Protein AF-A0A1M6QS99-F1 (afdb_monomer_lite)

Structure (mmCIF, N/CA/C/O backbone):
data_AF-A0A1M6QS99-F1
#
_entry.id   AF-A0A1M6QS99-F1
#
loop_
_atom_site.group_PDB
_atom_site.id
_atom_site.type_symbol
_atom_site.label_atom_id
_atom_site.label_alt_id
_atom_site.label_comp_id
_atom_site.label_asym_id
_atom_site.label_entity_id
_atom_site.label_seq_id
_atom_site.pdbx_PDB_ins_code
_atom_site.Cartn_x
_atom_site.Cartn_y
_atom_site.Cartn_z
_atom_site.occupancy
_atom_site.B_iso_or_equiv
_atom_site.auth_seq_id
_atom_site.auth_comp_id
_atom_site.auth_asym_id
_atom_site.auth_atom_id
_atom_site.pdbx_PDB_model_num
ATOM 1 N N . MET A 1 1 ? -11.887 0.690 -13.882 1.00 88.69 1 MET A N 1
ATOM 2 C CA . MET A 1 1 ? -12.198 1.027 -12.482 1.00 88.69 1 MET A CA 1
ATOM 3 C C . MET A 1 1 ? -10.974 1.682 -11.890 1.00 88.69 1 MET A C 1
ATOM 5 O O . MET A 1 1 ? -9.909 1.053 -11.868 1.00 88.69 1 MET A O 1
ATOM 9 N N . TYR A 1 2 ? -11.121 2.951 -11.525 1.00 96.19 2 TYR A N 1
ATOM 10 C CA . TYR A 1 2 ? -10.024 3.757 -11.020 1.00 96.19 2 TYR A CA 1
ATOM 11 C C . TYR A 1 2 ? -9.697 3.367 -9.581 1.00 96.19 2 TYR A C 1
ATOM 13 O O . TYR A 1 2 ? -10.550 2.913 -8.819 1.00 96.19 2 TYR A O 1
ATOM 21 N N . LEU A 1 3 ? -8.422 3.496 -9.221 1.00 96.81 3 LEU A N 1
ATOM 22 C CA . LEU A 1 3 ? -7.950 3.150 -7.884 1.00 96.81 3 LEU A CA 1
ATOM 23 C C . LEU A 1 3 ? -8.494 4.097 -6.817 1.00 96.81 3 LEU A C 1
ATOM 25 O O . LEU A 1 3 ? -8.670 3.662 -5.688 1.00 96.81 3 LEU A O 1
ATOM 29 N N . GLU A 1 4 ? -8.734 5.364 -7.149 1.00 97.00 4 GLU A N 1
ATOM 30 C CA . GLU A 1 4 ? -9.225 6.365 -6.194 1.00 97.00 4 GLU A CA 1
ATOM 31 C C . GLU A 1 4 ? -10.643 6.049 -5.708 1.00 97.00 4 GLU A C 1
ATOM 33 O O . GLU A 1 4 ? -10.904 6.141 -4.506 1.00 97.00 4 GLU A O 1
ATOM 38 N N . ASP A 1 5 ? -11.516 5.591 -6.609 1.00 97.50 5 ASP A N 1
ATOM 39 C CA . ASP A 1 5 ? -12.878 5.159 -6.273 1.00 97.50 5 ASP A CA 1
ATOM 40 C C . ASP A 1 5 ? -12.827 3.982 -5.288 1.00 97.50 5 ASP A C 1
ATOM 42 O O . ASP A 1 5 ? -13.333 4.057 -4.169 1.00 97.50 5 ASP A O 1
ATOM 46 N N . LEU A 1 6 ? -12.069 2.941 -5.646 1.00 97.81 6 LEU A N 1
ATOM 47 C CA . LEU A 1 6 ? -11.886 1.754 -4.809 1.00 97.81 6 LEU A CA 1
ATOM 48 C C . LEU A 1 6 ? -11.233 2.056 -3.468 1.00 97.81 6 LEU A C 1
ATOM 50 O O . LEU A 1 6 ? -11.523 1.409 -2.462 1.00 97.81 6 LEU A O 1
ATOM 54 N N . TYR A 1 7 ? -10.287 2.993 -3.450 1.00 98.06 7 TYR A N 1
ATOM 55 C CA . TYR A 1 7 ? -9.623 3.368 -2.215 1.00 98.06 7 TYR A CA 1
ATOM 56 C C . TYR A 1 7 ? -10.568 4.147 -1.305 1.00 98.06 7 TYR A C 1
ATOM 58 O O . TYR A 1 7 ? -10.496 3.996 -0.089 1.00 98.06 7 TYR A O 1
ATOM 66 N N . SER A 1 8 ? -11.481 4.936 -1.871 1.00 97.88 8 SER A N 1
ATOM 67 C CA . SER A 1 8 ? -12.516 5.636 -1.109 1.00 97.88 8 SER A CA 1
ATOM 68 C C . SER A 1 8 ? -13.462 4.636 -0.439 1.00 97.88 8 SER A C 1
ATOM 70 O O . SER A 1 8 ? -13.630 4.702 0.779 1.00 97.88 8 SER A O 1
ATOM 72 N N . GLU A 1 9 ? -13.940 3.630 -1.179 1.00 97.94 9 GLU A N 1
ATOM 73 C CA . GLU A 1 9 ? -14.712 2.506 -0.621 1.00 97.94 9 GLU A CA 1
ATOM 74 C C . GLU A 1 9 ? -13.932 1.759 0.474 1.00 97.94 9 GLU A C 1
ATOM 76 O O . GLU A 1 9 ? -14.456 1.464 1.548 1.00 97.94 9 GLU A O 1
ATOM 81 N N . PHE A 1 10 ? -12.639 1.502 0.253 1.00 98.31 10 PHE A N 1
ATOM 82 C CA . PHE A 1 10 ? -11.779 0.869 1.252 1.00 98.31 10 PHE A CA 1
ATOM 83 C C . PHE A 1 10 ? -11.665 1.695 2.542 1.00 98.31 10 PHE A C 1
ATOM 85 O O . PHE A 1 10 ? -11.669 1.136 3.640 1.00 98.31 10 PHE A O 1
ATOM 92 N N . LEU A 1 11 ? -11.549 3.021 2.451 1.00 97.81 11 LEU A N 1
ATOM 93 C CA . LEU A 1 11 ? -11.469 3.879 3.635 1.00 97.81 11 LEU A CA 1
ATOM 94 C C . LEU A 1 11 ? -12.798 3.933 4.393 1.00 97.81 11 LEU A C 1
ATOM 96 O O . LEU A 1 11 ? -12.790 3.979 5.625 1.00 97.81 11 LEU A O 1
ATOM 100 N N . GLU A 1 12 ? -13.924 3.895 3.684 1.00 97.56 12 GLU A N 1
ATOM 101 C CA . GLU A 1 12 ? -15.252 3.773 4.290 1.00 97.56 12 GLU A CA 1
ATOM 102 C C . GLU A 1 12 ? -15.421 2.433 5.002 1.00 97.56 12 GLU A C 1
ATOM 104 O O . GLU A 1 12 ? -15.842 2.413 6.161 1.00 97.56 12 GLU A O 1
ATOM 109 N N . TYR A 1 13 ? -14.991 1.334 4.377 1.00 97.25 13 TYR A N 1
ATOM 110 C CA . TYR A 1 13 ? -14.911 0.014 5.001 1.00 97.25 13 TYR A CA 1
ATOM 111 C C . TYR A 1 13 ? -14.047 0.039 6.268 1.00 97.25 13 TYR A C 1
ATOM 113 O O . TYR A 1 13 ? -14.461 -0.419 7.331 1.00 97.25 13 TYR A O 1
ATOM 121 N N . MET A 1 14 ? -12.855 0.637 6.204 1.00 97.19 14 MET A N 1
ATOM 122 C CA . MET A 1 14 ? -11.974 0.743 7.368 1.00 97.19 14 MET A CA 1
ATOM 123 C C . MET A 1 14 ? -12.621 1.542 8.506 1.00 97.19 14 MET A C 1
ATOM 125 O O . MET A 1 14 ? -12.430 1.215 9.674 1.00 97.19 14 MET A O 1
ATOM 129 N N . LYS A 1 15 ? -13.389 2.585 8.188 1.00 95.50 15 LYS A N 1
ATOM 130 C CA . LYS A 1 15 ? -14.069 3.410 9.190 1.00 95.50 15 LYS A CA 1
ATOM 131 C C . LYS A 1 15 ? -15.271 2.696 9.815 1.00 95.50 15 LYS A C 1
ATOM 133 O O . LYS A 1 15 ? -15.446 2.786 11.021 1.00 95.50 15 LYS A O 1
ATOM 138 N N . SER A 1 16 ? -16.101 2.043 9.005 1.00 94.00 16 SER A N 1
ATOM 139 C CA . SER A 1 16 ? -17.380 1.460 9.438 1.00 94.00 16 SER A CA 1
ATOM 140 C C . SER A 1 16 ? -17.223 0.057 10.024 1.00 94.00 16 SER A C 1
ATOM 142 O O . SER A 1 16 ? -17.670 -0.199 11.134 1.00 94.00 16 SER A O 1
ATOM 144 N N . GLU A 1 17 ? -16.534 -0.830 9.309 1.00 92.31 17 GLU A N 1
ATOM 145 C CA . GLU A 1 17 ? -16.416 -2.255 9.647 1.00 92.31 17 GLU A CA 1
ATOM 146 C C . GLU A 1 17 ? -15.215 -2.548 10.555 1.00 92.31 17 GLU A C 1
ATOM 148 O O . GLU A 1 17 ? -15.205 -3.517 11.314 1.00 92.31 17 GLU A O 1
ATOM 153 N N . LYS A 1 18 ? -14.152 -1.738 10.460 1.00 90.81 18 LYS A N 1
ATOM 154 C CA . LYS A 1 18 ? -12.919 -1.915 11.253 1.00 90.81 18 LYS A CA 1
ATOM 155 C C . LYS A 1 18 ? -12.755 -0.905 12.382 1.00 90.81 18 LYS A C 1
ATOM 157 O O . LYS A 1 18 ? -11.728 -0.963 13.056 1.00 90.81 18 LYS A O 1
ATOM 162 N N . ASP A 1 19 ? -13.720 -0.001 12.556 1.00 94.50 19 ASP A N 1
ATOM 163 C CA . ASP A 1 19 ? -13.695 1.087 13.544 1.00 94.50 19 ASP A CA 1
ATOM 164 C C . ASP A 1 19 ? -12.340 1.827 13.574 1.00 94.50 19 ASP A C 1
ATOM 166 O O . ASP A 1 19 ? -11.756 2.145 14.613 1.00 94.50 19 ASP A O 1
ATOM 170 N N . ALA A 1 20 ? -11.750 2.034 12.391 1.00 95.62 20 ALA A N 1
ATOM 171 C CA . ALA A 1 20 ? -10.433 2.633 12.290 1.00 95.62 20 ALA A CA 1
ATOM 172 C C . ALA A 1 20 ? -10.493 4.111 12.689 1.00 95.62 20 ALA A C 1
ATOM 174 O O . ALA A 1 20 ? -11.256 4.904 12.133 1.00 95.62 20 ALA A O 1
ATOM 175 N N . SER A 1 21 ? -9.607 4.506 13.606 1.00 97.31 21 SER A N 1
ATOM 176 C CA . SER A 1 21 ? -9.508 5.898 14.043 1.00 97.31 21 SER A CA 1
ATOM 177 C C . SER A 1 21 ? -9.252 6.857 12.872 1.00 97.31 21 SER A C 1
ATOM 179 O O . SER A 1 21 ? -8.610 6.506 11.876 1.00 97.31 21 SER A O 1
ATOM 181 N N . LYS A 1 22 ? -9.645 8.126 13.032 1.00 96.12 22 LYS A N 1
ATOM 182 C CA . LYS A 1 22 ? -9.346 9.188 12.056 1.00 96.12 22 LYS A CA 1
ATOM 183 C C . LYS A 1 22 ? -7.851 9.263 11.718 1.00 96.12 22 LYS A C 1
ATOM 185 O O . LYS A 1 22 ? -7.495 9.421 10.556 1.00 96.12 22 LYS A O 1
ATOM 190 N N . LEU A 1 23 ? -6.970 9.110 12.711 1.00 96.81 23 LEU A N 1
ATOM 191 C CA . LEU A 1 23 ? -5.518 9.119 12.498 1.00 96.81 23 LEU A CA 1
ATOM 192 C C . LEU A 1 23 ? -5.060 7.948 11.621 1.00 96.81 23 LEU A C 1
ATOM 194 O O . LEU A 1 23 ? -4.197 8.129 10.760 1.00 96.81 23 LEU A O 1
ATOM 198 N N . THR A 1 24 ? -5.665 6.775 11.813 1.00 95.50 24 THR A N 1
ATOM 199 C CA . THR A 1 24 ? -5.421 5.588 10.991 1.00 95.50 24 THR A CA 1
ATOM 200 C C . THR A 1 24 ? -5.861 5.839 9.550 1.00 95.50 24 THR A C 1
ATOM 202 O O . THR A 1 24 ? -5.049 5.671 8.645 1.00 95.50 24 THR A O 1
ATOM 205 N N . ILE A 1 25 ? -7.087 6.324 9.326 1.00 97.62 25 ILE A N 1
ATOM 206 C CA . ILE A 1 25 ? -7.602 6.665 7.985 1.00 97.62 25 ILE A CA 1
ATOM 207 C C . ILE A 1 25 ? -6.678 7.651 7.263 1.00 97.62 25 ILE A C 1
ATOM 209 O O . ILE A 1 25 ? -6.295 7.430 6.115 1.00 97.62 25 ILE A O 1
ATOM 213 N N . GLU A 1 26 ? -6.246 8.707 7.949 1.00 97.12 26 GLU A N 1
ATOM 214 C CA . GLU A 1 26 ? -5.342 9.699 7.366 1.00 97.12 26 GLU A CA 1
ATOM 215 C C . GLU A 1 26 ? -3.948 9.122 7.065 1.00 97.12 26 GLU A C 1
ATOM 217 O O . GLU A 1 26 ? -3.313 9.508 6.083 1.00 97.12 26 GLU A O 1
ATOM 222 N N . ALA A 1 27 ? -3.460 8.164 7.859 1.00 95.50 27 ALA A N 1
ATOM 223 C CA . ALA A 1 27 ? -2.226 7.444 7.545 1.00 95.50 27 ALA A CA 1
ATOM 224 C C . ALA A 1 27 ? -2.368 6.576 6.285 1.00 95.50 27 ALA A C 1
ATOM 226 O O . ALA A 1 27 ? -1.471 6.592 5.439 1.00 95.50 27 ALA A O 1
ATOM 227 N N . TYR A 1 28 ? -3.497 5.879 6.128 1.00 97.25 28 TYR A N 1
ATOM 228 C CA . TYR A 1 28 ? -3.804 5.110 4.921 1.00 97.25 28 TYR A CA 1
ATOM 229 C C . TYR A 1 28 ? -3.914 6.013 3.686 1.00 97.25 28 TYR A C 1
ATOM 231 O O . TYR A 1 28 ? -3.318 5.691 2.659 1.00 97.25 28 TYR A O 1
ATOM 239 N N . LYS A 1 29 ? -4.593 7.167 3.767 1.00 97.31 29 LYS A N 1
ATOM 240 C CA . LYS A 1 29 ? -4.639 8.151 2.665 1.00 97.31 29 LYS A CA 1
ATOM 241 C C . LYS A 1 29 ? -3.249 8.620 2.250 1.00 97.31 29 LYS A C 1
ATOM 243 O O . LYS A 1 29 ? -2.906 8.579 1.073 1.00 97.31 29 LYS A O 1
ATOM 248 N N . ARG A 1 30 ? -2.418 9.024 3.220 1.00 96.19 30 ARG A N 1
ATOM 249 C CA . ARG A 1 30 ? -1.047 9.479 2.937 1.00 96.19 30 ARG A CA 1
ATOM 250 C C . ARG A 1 30 ? -0.225 8.413 2.226 1.00 96.19 30 ARG A C 1
ATOM 252 O O . ARG A 1 30 ? 0.530 8.748 1.323 1.00 96.19 30 ARG A O 1
ATOM 259 N N . ASP A 1 31 ? -0.353 7.150 2.619 1.00 96.31 31 ASP A N 1
ATOM 260 C CA . ASP A 1 31 ? 0.378 6.060 1.969 1.00 96.31 31 ASP A CA 1
ATOM 261 C C . ASP A 1 31 ? -0.103 5.779 0.549 1.00 96.31 31 ASP A C 1
ATOM 263 O O . ASP A 1 31 ? 0.715 5.480 -0.322 1.00 96.31 31 ASP A O 1
ATOM 267 N N . PHE A 1 32 ? -1.407 5.891 0.310 1.00 97.75 32 PHE A N 1
ATOM 268 C CA . PHE A 1 32 ? -1.985 5.705 -1.013 1.00 97.75 32 PHE A CA 1
ATOM 269 C C . PHE A 1 32 ? -1.549 6.782 -1.996 1.00 97.75 32 PHE A C 1
ATOM 271 O O . PHE A 1 32 ? -1.152 6.447 -3.111 1.00 97.75 32 PHE A O 1
ATOM 278 N N . ASN A 1 33 ? -1.490 8.042 -1.565 1.00 96.69 33 ASN A N 1
ATOM 279 C CA . ASN A 1 33 ? -1.032 9.140 -2.419 1.00 96.69 33 ASN A CA 1
ATOM 280 C C . ASN A 1 33 ? 0.386 8.903 -2.964 1.00 96.69 33 ASN A C 1
ATOM 282 O O . ASN A 1 33 ? 0.658 9.192 -4.120 1.00 96.69 33 ASN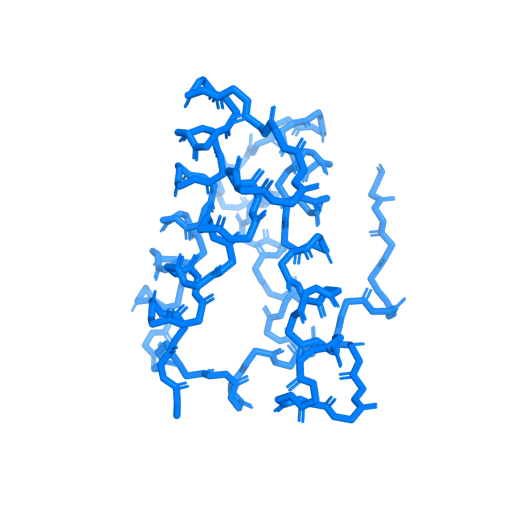 A O 1
ATOM 286 N N . ILE A 1 34 ? 1.271 8.266 -2.191 1.00 96.06 34 ILE A N 1
ATOM 287 C CA . ILE A 1 34 ? 2.617 7.897 -2.668 1.00 96.06 34 ILE A CA 1
ATOM 288 C C . ILE A 1 34 ? 2.544 6.863 -3.800 1.00 96.06 34 ILE A C 1
ATOM 290 O O . ILE A 1 34 ? 3.370 6.884 -4.715 1.00 96.06 34 ILE A O 1
ATOM 294 N N . SER A 1 35 ? 1.578 5.943 -3.750 1.00 96.50 35 SER A N 1
ATOM 295 C CA . SER A 1 35 ? 1.369 4.996 -4.845 1.00 96.50 35 SER A CA 1
ATOM 296 C C . SER A 1 35 ? 0.855 5.700 -6.104 1.00 96.50 35 SER A C 1
ATOM 298 O O . SER A 1 35 ? 1.354 5.405 -7.187 1.00 96.50 35 SER A O 1
ATOM 300 N N . LEU A 1 36 ? -0.033 6.692 -5.968 1.00 97.44 36 LEU A N 1
ATOM 301 C CA . LEU A 1 36 ? -0.497 7.514 -7.090 1.00 97.44 36 LEU A CA 1
ATOM 302 C C . LEU A 1 36 ? 0.637 8.352 -7.695 1.00 97.44 36 LEU A C 1
ATOM 304 O O . LEU A 1 36 ? 0.814 8.334 -8.912 1.00 97.44 36 LEU A O 1
ATOM 308 N N . ASP A 1 37 ? 1.469 8.989 -6.864 1.00 96.75 37 ASP A N 1
ATOM 309 C CA . ASP A 1 37 ? 2.660 9.726 -7.309 1.00 96.75 37 ASP A CA 1
ATOM 310 C C . ASP A 1 37 ? 3.589 8.833 -8.140 1.00 96.75 37 ASP A C 1
ATOM 312 O O . ASP A 1 37 ? 4.104 9.232 -9.187 1.00 96.75 37 ASP A O 1
ATOM 316 N N . PHE A 1 38 ? 3.808 7.597 -7.679 1.00 97.62 38 PHE A N 1
ATOM 317 C CA . PHE A 1 38 ? 4.608 6.620 -8.406 1.00 97.62 38 PHE A CA 1
ATOM 318 C C . PHE A 1 38 ? 3.998 6.295 -9.775 1.00 97.62 38 PHE A C 1
ATOM 320 O O . PHE A 1 38 ? 4.728 6.288 -10.769 1.00 97.62 38 PHE A O 1
ATOM 327 N N . LEU A 1 39 ? 2.689 6.040 -9.845 1.00 97.81 39 LEU A N 1
ATOM 328 C CA . LEU A 1 39 ? 2.012 5.739 -11.109 1.00 97.81 39 LEU A CA 1
ATOM 329 C C . LEU A 1 39 ? 2.096 6.926 -12.077 1.00 97.81 39 LEU A C 1
ATOM 331 O O . LEU A 1 39 ? 2.493 6.739 -13.229 1.00 97.81 39 LEU A O 1
ATOM 335 N N . ALA A 1 40 ? 1.850 8.144 -11.589 1.00 97.44 40 ALA A N 1
ATOM 336 C CA . ALA A 1 40 ? 1.921 9.372 -12.373 1.00 97.44 40 ALA A CA 1
ATOM 337 C C . ALA A 1 40 ? 3.321 9.611 -12.967 1.00 97.44 40 ALA A C 1
ATOM 339 O O . ALA A 1 40 ? 3.455 9.810 -14.176 1.00 97.44 40 ALA A O 1
ATOM 340 N N . ILE A 1 41 ? 4.384 9.507 -12.156 1.00 96.69 41 ILE A N 1
ATOM 341 C CA . ILE A 1 41 ? 5.776 9.688 -12.617 1.00 96.69 41 ILE A CA 1
ATOM 342 C C . ILE A 1 41 ? 6.162 8.644 -13.676 1.00 96.69 41 ILE A C 1
ATOM 344 O O . ILE A 1 41 ? 6.949 8.932 -14.578 1.00 96.69 41 ILE A O 1
ATOM 348 N N . ASN A 1 42 ? 5.595 7.439 -13.598 1.00 96.62 42 ASN A N 1
ATOM 349 C CA . ASN A 1 42 ? 5.852 6.364 -14.557 1.00 96.62 42 ASN A CA 1
ATOM 350 C C . ASN A 1 42 ? 4.870 6.357 -15.742 1.00 96.62 42 ASN A C 1
ATOM 352 O O . ASN A 1 42 ? 4.933 5.439 -16.559 1.00 96.62 42 ASN A O 1
ATOM 356 N N . LYS A 1 43 ? 3.987 7.364 -15.855 1.00 97.25 43 LYS A N 1
ATOM 357 C CA . LYS A 1 43 ? 2.938 7.461 -16.887 1.00 97.25 43 LYS A CA 1
ATOM 358 C C . LYS A 1 43 ? 2.051 6.210 -16.953 1.00 97.25 43 LYS A C 1
ATOM 360 O O . LYS A 1 43 ? 1.651 5.776 -18.030 1.00 97.25 43 LYS A O 1
ATOM 365 N N . ILE A 1 44 ? 1.777 5.613 -15.796 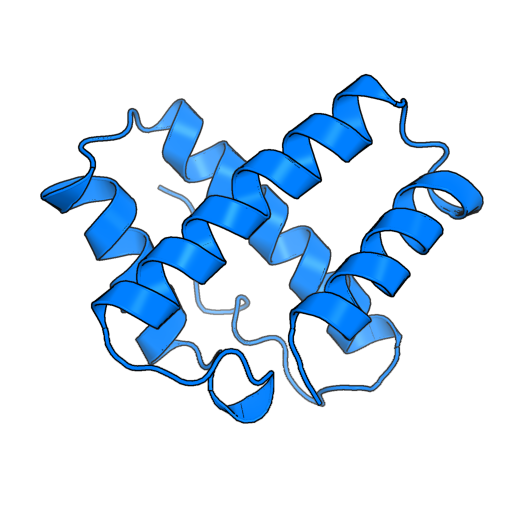1.00 97.31 44 ILE A N 1
ATOM 366 C CA . ILE A 1 44 ? 0.878 4.470 -15.653 1.00 97.31 44 ILE A CA 1
ATOM 367 C C . ILE A 1 44 ? -0.478 5.010 -15.223 1.00 97.31 44 ILE A C 1
ATOM 369 O O . ILE A 1 44 ? -0.583 5.705 -14.215 1.00 97.31 44 ILE A O 1
ATOM 373 N N . GLU A 1 45 ? -1.522 4.675 -15.971 1.00 97.38 45 GLU A N 1
ATOM 374 C CA . GLU A 1 45 ? -2.880 5.060 -15.603 1.00 97.38 45 GLU A CA 1
ATOM 375 C C . GLU A 1 45 ? -3.286 4.390 -14.271 1.00 97.38 45 GLU A C 1
ATOM 377 O O . GLU A 1 45 ? -3.061 3.177 -14.122 1.00 97.38 45 GLU A O 1
ATOM 382 N N . PRO A 1 46 ? -3.888 5.127 -13.313 1.00 96.62 46 PRO A N 1
ATOM 383 C CA . PRO A 1 46 ? -4.248 4.629 -11.983 1.00 96.62 46 PRO A CA 1
ATOM 384 C C . PRO A 1 46 ? -5.509 3.754 -12.005 1.00 96.62 46 PRO A C 1
ATOM 386 O O . PRO A 1 46 ? -6.496 4.007 -11.319 1.00 96.62 46 PRO A O 1
ATOM 389 N N . ASN A 1 47 ? -5.452 2.688 -12.797 1.00 96.06 47 ASN A N 1
ATOM 390 C CA . ASN A 1 47 ? -6.499 1.695 -12.965 1.00 96.06 47 ASN A CA 1
ATOM 391 C C . ASN A 1 47 ? -6.136 0.392 -12.250 1.00 96.06 47 ASN A C 1
ATOM 393 O O . ASN A 1 47 ? -4.982 -0.048 -12.261 1.00 96.06 47 ASN A O 1
ATOM 397 N N . LEU A 1 48 ? -7.146 -0.275 -11.687 1.00 95.81 48 LEU A N 1
ATOM 398 C CA . LEU A 1 48 ? -6.974 -1.550 -10.984 1.00 95.81 48 LEU A CA 1
ATOM 399 C C . LEU A 1 48 ? -6.260 -2.613 -11.841 1.00 95.81 48 LEU A C 1
ATOM 401 O O . LEU A 1 48 ? -5.374 -3.314 -11.355 1.00 95.81 48 LEU A O 1
ATOM 405 N N . SER A 1 49 ? -6.582 -2.682 -13.135 1.00 95.31 49 SER A N 1
ATOM 406 C CA . SER A 1 49 ? -5.999 -3.633 -14.094 1.00 95.31 49 SER A CA 1
ATOM 407 C C . SER A 1 49 ? -4.481 -3.492 -14.278 1.00 95.31 49 SER A C 1
ATOM 409 O O . SER A 1 49 ? -3.813 -4.470 -14.645 1.00 95.31 49 SER A O 1
ATOM 411 N N . ASN A 1 50 ? -3.934 -2.304 -13.997 1.00 95.62 50 ASN A N 1
ATOM 412 C CA . ASN A 1 50 ? -2.508 -2.001 -14.097 1.00 95.62 50 ASN A CA 1
ATOM 413 C C . ASN A 1 50 ? -1.735 -2.390 -12.830 1.00 95.62 50 ASN A C 1
ATOM 415 O O . ASN A 1 50 ? -0.526 -2.616 -12.900 1.00 95.62 50 ASN A O 1
ATOM 419 N N . MET A 1 51 ? -2.401 -2.548 -11.682 1.00 95.62 51 MET A N 1
ATOM 420 C CA . MET A 1 51 ? -1.759 -2.869 -10.400 1.00 95.62 51 MET A CA 1
ATOM 421 C C . MET A 1 51 ? -1.413 -4.356 -10.248 1.00 95.62 51 MET A C 1
ATOM 423 O O . MET A 1 51 ? -1.764 -5.027 -9.280 1.00 95.62 51 MET A O 1
ATOM 427 N N . ARG A 1 52 ? -0.672 -4.890 -11.218 1.00 95.88 52 ARG A N 1
ATOM 428 C CA . ARG A 1 52 ? -0.177 -6.271 -11.219 1.00 95.88 52 ARG A CA 1
ATOM 429 C C . ARG A 1 52 ? 1.119 -6.386 -10.416 1.00 95.88 52 ARG A C 1
ATOM 431 O O . ARG A 1 52 ? 1.843 -5.408 -10.228 1.00 95.88 52 ARG A O 1
ATOM 438 N N . THR A 1 53 ? 1.478 -7.609 -10.022 1.00 96.81 53 THR A N 1
ATOM 439 C CA . THR A 1 53 ? 2.710 -7.900 -9.266 1.00 96.81 53 THR A CA 1
ATOM 440 C C . THR A 1 53 ? 3.975 -7.219 -9.823 1.00 96.81 53 THR A C 1
ATOM 442 O O . THR A 1 53 ? 4.731 -6.675 -9.017 1.00 96.81 53 THR A O 1
ATOM 445 N N . PRO A 1 54 ? 4.240 -7.173 -11.150 1.00 96.81 54 PRO A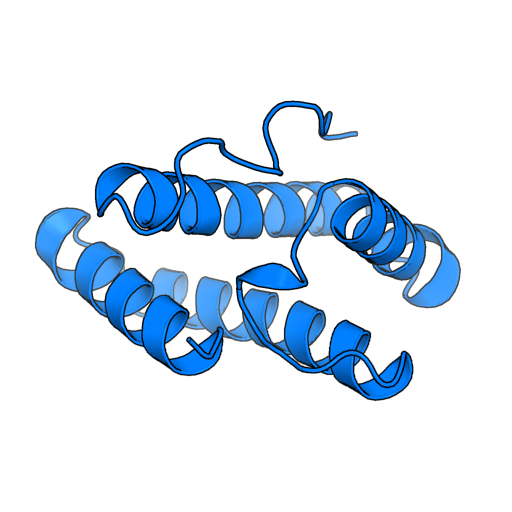 N 1
ATOM 446 C CA . PRO A 1 54 ? 5.414 -6.468 -11.673 1.00 96.81 54 PRO A CA 1
ATOM 447 C C . PRO A 1 54 ? 5.416 -4.962 -11.371 1.00 96.81 54 PRO A C 1
ATOM 449 O O . PRO A 1 54 ? 6.463 -4.411 -11.037 1.00 96.81 54 PRO A O 1
ATOM 452 N N . ILE A 1 55 ? 4.258 -4.299 -11.442 1.00 97.62 55 ILE A N 1
ATOM 453 C CA . ILE A 1 55 ? 4.123 -2.869 -11.127 1.00 97.62 55 ILE A CA 1
ATOM 454 C C . ILE A 1 55 ? 4.315 -2.631 -9.631 1.00 97.62 55 ILE A C 1
ATOM 456 O O . ILE A 1 55 ? 5.051 -1.729 -9.244 1.00 97.62 55 ILE A O 1
ATOM 460 N N . ILE A 1 56 ? 3.762 -3.501 -8.785 1.00 97.06 56 ILE A N 1
ATOM 461 C CA . ILE A 1 56 ? 3.963 -3.431 -7.332 1.00 97.06 56 ILE A CA 1
ATOM 462 C C . ILE A 1 56 ? 5.445 -3.611 -6.965 1.00 97.06 56 ILE A C 1
ATOM 464 O O . ILE A 1 56 ? 5.966 -2.877 -6.128 1.00 97.06 56 ILE A O 1
ATOM 468 N N . ARG A 1 57 ? 6.168 -4.535 -7.612 1.00 96.31 57 ARG A N 1
ATOM 469 C CA . ARG A 1 57 ? 7.620 -4.693 -7.398 1.00 96.31 57 ARG A CA 1
ATOM 470 C C . ARG A 1 57 ? 8.394 -3.436 -7.799 1.00 96.31 57 ARG A C 1
ATOM 472 O O . ARG A 1 57 ? 9.285 -3.021 -7.060 1.00 96.31 57 ARG A O 1
ATOM 479 N N . LYS A 1 58 ? 8.025 -2.796 -8.915 1.00 96.88 58 LYS A N 1
ATOM 480 C CA . LYS A 1 58 ? 8.596 -1.498 -9.318 1.00 96.88 58 LYS A CA 1
ATOM 481 C C . LYS A 1 58 ? 8.288 -0.397 -8.300 1.00 96.88 58 LYS A C 1
ATOM 483 O O . LYS A 1 58 ? 9.178 0.389 -7.992 1.00 96.88 58 LYS A O 1
ATOM 488 N N . TYR A 1 59 ? 7.082 -0.371 -7.734 1.00 97.19 59 TYR A N 1
ATOM 489 C CA . TYR A 1 59 ? 6.720 0.574 -6.675 1.00 97.19 59 TYR A CA 1
ATOM 490 C C . TYR A 1 59 ? 7.573 0.378 -5.411 1.00 97.19 59 TYR A C 1
ATOM 492 O O . TYR A 1 59 ? 8.095 1.344 -4.857 1.00 97.19 59 TYR A O 1
ATOM 500 N N . ILE A 1 60 ? 7.787 -0.868 -4.980 1.00 95.88 60 ILE A N 1
ATOM 501 C CA . ILE A 1 60 ? 8.653 -1.178 -3.830 1.00 95.88 60 ILE A CA 1
ATOM 502 C C . ILE A 1 60 ? 10.096 -0.746 -4.102 1.00 95.88 60 ILE A C 1
ATOM 504 O O . ILE A 1 60 ? 10.713 -0.106 -3.251 1.00 95.88 60 ILE A O 1
ATOM 508 N N . TYR A 1 61 ? 10.615 -1.029 -5.300 1.00 95.62 61 TYR A N 1
ATOM 509 C CA . TYR A 1 61 ? 11.933 -0.553 -5.717 1.00 95.62 61 TYR A CA 1
ATOM 510 C C . TYR A 1 61 ? 12.016 0.979 -5.704 1.00 95.62 61 TYR A C 1
ATOM 512 O O . TYR A 1 61 ? 12.969 1.536 -5.174 1.00 95.62 61 TYR A O 1
ATOM 520 N N . TYR A 1 62 ? 10.998 1.675 -6.214 1.00 96.06 62 TYR A N 1
ATOM 521 C CA . TYR A 1 62 ? 10.922 3.134 -6.165 1.00 96.06 62 TYR A CA 1
ATOM 522 C C . TYR A 1 62 ? 10.979 3.664 -4.727 1.00 96.06 62 TYR A C 1
ATOM 524 O O . TYR A 1 62 ? 11.769 4.557 -4.416 1.00 96.06 62 TYR A O 1
ATOM 532 N N . MET A 1 63 ? 10.188 3.085 -3.823 1.00 96.19 63 MET A N 1
ATOM 533 C CA . MET A 1 63 ? 10.191 3.480 -2.417 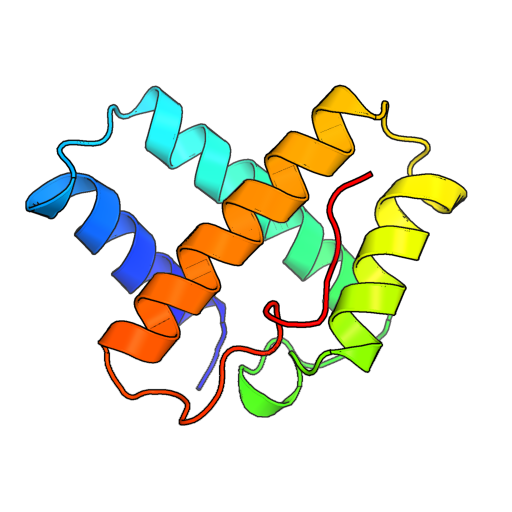1.00 96.19 63 MET A CA 1
ATOM 534 C C . MET A 1 63 ? 11.554 3.250 -1.741 1.00 96.19 63 MET A C 1
ATOM 536 O O . MET A 1 63 ? 11.986 4.084 -0.944 1.00 96.19 63 MET A O 1
ATOM 540 N N . ASN A 1 64 ? 12.232 2.146 -2.059 1.00 95.00 64 ASN A N 1
ATOM 541 C CA . ASN A 1 64 ? 13.522 1.796 -1.468 1.00 95.00 64 ASN A CA 1
ATOM 542 C C . ASN A 1 64 ? 14.680 2.601 -2.081 1.00 95.00 64 ASN A C 1
ATOM 544 O O . ASN A 1 64 ? 15.402 3.303 -1.386 1.00 95.00 64 ASN A O 1
ATOM 548 N N . SER A 1 65 ? 14.847 2.539 -3.399 1.00 93.31 65 SER A N 1
ATOM 549 C CA . SER A 1 65 ? 16.037 3.045 -4.087 1.00 93.31 65 SER A CA 1
ATOM 550 C C . SER A 1 65 ? 15.932 4.514 -4.494 1.00 93.31 65 SER A C 1
ATOM 552 O O . SER A 1 65 ? 16.944 5.210 -4.505 1.00 93.31 65 SER A O 1
ATOM 554 N N . VAL A 1 66 ? 14.728 5.007 -4.809 1.00 92.25 66 VAL A N 1
ATOM 555 C CA . VAL A 1 66 ? 14.529 6.400 -5.253 1.00 92.25 66 VAL A CA 1
ATOM 556 C C . VAL A 1 66 ? 14.169 7.297 -4.076 1.00 92.25 66 VAL A C 1
ATOM 558 O O . VAL A 1 66 ? 14.816 8.317 -3.856 1.00 92.25 66 VAL A O 1
ATOM 561 N N . LYS A 1 67 ? 13.160 6.914 -3.285 1.00 94.00 67 LYS A N 1
ATOM 562 C CA . LYS A 1 67 ? 12.733 7.699 -2.116 1.00 94.00 67 LYS A CA 1
ATOM 563 C C . LYS A 1 67 ? 13.586 7.460 -0.866 1.00 94.00 67 LYS A C 1
ATOM 565 O O . LYS A 1 67 ? 13.484 8.255 0.065 1.00 94.00 67 LYS A O 1
ATOM 570 N N . LYS A 1 68 ? 14.409 6.403 -0.840 1.00 94.19 68 LYS A N 1
ATOM 571 C CA . LYS A 1 68 ? 15.301 6.053 0.282 1.00 94.19 68 LYS A CA 1
ATOM 572 C C . LYS A 1 68 ? 14.571 5.955 1.624 1.00 94.19 68 LYS A C 1
ATOM 574 O O . LYS A 1 68 ? 15.072 6.403 2.654 1.00 94.19 68 LYS A O 1
ATOM 579 N N . TYR A 1 69 ? 13.360 5.398 1.613 1.00 95.56 69 TYR A N 1
ATOM 580 C CA . TYR A 1 69 ? 12.610 5.199 2.848 1.00 95.56 69 TYR A CA 1
ATOM 581 C C . TYR A 1 69 ? 13.268 4.149 3.740 1.00 95.56 69 TYR A C 1
ATOM 583 O O . TYR A 1 69 ? 13.814 3.158 3.264 1.00 95.56 69 TYR A O 1
ATOM 591 N N . THR A 1 70 ? 13.155 4.348 5.053 1.00 95.88 70 THR A N 1
ATOM 592 C CA . THR A 1 70 ? 13.590 3.361 6.045 1.00 95.88 70 THR A CA 1
ATOM 593 C C . THR A 1 70 ? 12.795 2.062 5.914 1.00 95.88 70 THR A C 1
ATOM 595 O O . THR A 1 70 ? 11.631 2.087 5.499 1.00 95.88 70 THR A O 1
ATOM 598 N N . SER A 1 71 ? 13.374 0.939 6.351 1.00 93.94 71 SER A N 1
ATOM 599 C CA . SER A 1 71 ? 12.697 -0.366 6.358 1.00 93.94 71 SER A CA 1
ATOM 600 C C . SER A 1 71 ? 11.340 -0.297 7.061 1.00 93.94 71 SER A C 1
ATOM 602 O O . SER A 1 71 ? 10.337 -0.720 6.501 1.00 93.94 71 SER A O 1
ATOM 604 N N . THR A 1 72 ? 11.251 0.368 8.216 1.00 95.38 72 THR A N 1
ATOM 605 C CA . THR A 1 72 ? 9.983 0.562 8.940 1.00 95.38 72 THR A CA 1
ATOM 606 C C . THR A 1 72 ? 8.916 1.254 8.085 1.00 95.38 72 THR A C 1
ATOM 608 O O . THR A 1 72 ? 7.751 0.852 8.080 1.00 95.38 72 THR A O 1
ATOM 611 N N . THR A 1 73 ? 9.303 2.280 7.323 1.00 95.19 73 THR A N 1
ATOM 612 C CA . THR A 1 73 ? 8.381 3.009 6.439 1.00 95.19 73 THR A CA 1
ATOM 613 C C . THR A 1 73 ? 7.954 2.149 5.251 1.00 95.19 73 THR A C 1
ATOM 615 O O . THR A 1 73 ? 6.773 2.146 4.899 1.00 95.19 73 THR A O 1
ATOM 618 N N . LEU A 1 74 ? 8.890 1.394 4.665 1.00 95.62 74 LEU A N 1
ATOM 619 C CA . LEU A 1 74 ? 8.612 0.437 3.593 1.00 95.62 74 LEU A CA 1
ATOM 620 C C . LEU A 1 74 ? 7.615 -0.628 4.051 1.00 95.62 74 LEU A C 1
ATOM 622 O O . LEU A 1 74 ? 6.577 -0.799 3.413 1.00 95.62 74 LEU A O 1
ATOM 626 N N . CYS A 1 75 ? 7.874 -1.288 5.181 1.00 95.25 75 CYS A N 1
ATOM 627 C CA . CYS A 1 75 ? 7.019 -2.353 5.700 1.00 95.25 75 CYS A CA 1
ATOM 628 C C . CYS A 1 75 ? 5.609 -1.836 6.008 1.00 95.25 75 CYS A C 1
ATOM 630 O O . CYS A 1 75 ? 4.625 -2.471 5.625 1.00 95.25 75 CYS A O 1
ATOM 632 N N . ARG A 1 76 ? 5.491 -0.644 6.611 1.00 95.31 76 ARG A N 1
ATOM 633 C CA . ARG A 1 76 ? 4.195 0.003 6.869 1.00 95.31 76 ARG A CA 1
ATOM 634 C C . ARG A 1 76 ? 3.403 0.234 5.580 1.00 95.31 76 ARG A C 1
ATOM 636 O O . ARG A 1 76 ? 2.228 -0.120 5.520 1.00 95.31 76 ARG A O 1
ATOM 643 N N . ARG A 1 77 ? 4.040 0.765 4.534 1.00 95.56 77 ARG A N 1
ATOM 644 C CA . ARG A 1 77 ? 3.383 1.047 3.244 1.00 95.56 77 ARG A CA 1
ATOM 645 C C . ARG A 1 77 ? 3.030 -0.211 2.462 1.00 95.56 77 ARG A C 1
ATOM 647 O O . ARG A 1 77 ? 1.953 -0.277 1.879 1.00 95.56 77 ARG A O 1
ATOM 654 N N . ILE A 1 78 ? 3.894 -1.225 2.486 1.00 96.19 78 ILE A N 1
ATOM 655 C CA . ILE A 1 78 ? 3.605 -2.540 1.900 1.00 96.19 78 ILE A CA 1
ATOM 656 C C . ILE A 1 78 ? 2.397 -3.170 2.602 1.00 96.19 78 ILE A C 1
ATOM 658 O O . ILE A 1 78 ? 1.515 -3.707 1.935 1.00 96.19 78 ILE A O 1
ATOM 662 N N . ASN A 1 79 ? 2.321 -3.076 3.932 1.00 95.62 79 ASN A N 1
ATOM 663 C CA . ASN A 1 79 ? 1.180 -3.585 4.690 1.00 95.62 79 ASN A CA 1
ATOM 664 C C . ASN A 1 79 ? -0.104 -2.796 4.415 1.00 95.62 79 ASN A C 1
ATOM 666 O O . ASN A 1 79 ? -1.148 -3.416 4.245 1.00 95.62 79 ASN A O 1
ATOM 670 N N . SER A 1 80 ? -0.022 -1.469 4.291 1.00 96.44 80 SER A N 1
ATOM 671 C CA . SER A 1 80 ? -1.153 -0.626 3.879 1.00 96.44 80 SER A CA 1
ATOM 672 C C . SER A 1 80 ? -1.714 -1.066 2.519 1.00 96.44 80 SER A C 1
ATOM 674 O O . SER A 1 80 ? -2.895 -1.397 2.402 1.00 96.44 80 SER A O 1
ATOM 676 N N . LEU A 1 81 ? -0.838 -1.220 1.517 1.00 96.81 81 LEU A N 1
ATOM 677 C CA . LEU A 1 81 ? -1.215 -1.696 0.184 1.00 96.81 81 LEU A CA 1
ATOM 678 C C . LEU A 1 81 ? -1.775 -3.129 0.216 1.00 96.81 81 LEU A C 1
ATOM 680 O O . LEU A 1 81 ? -2.717 -3.454 -0.503 1.00 96.81 81 LEU A O 1
ATOM 684 N N . ARG A 1 82 ? -1.229 -3.995 1.079 1.00 96.81 82 ARG A N 1
ATOM 685 C CA . ARG A 1 82 ? -1.722 -5.366 1.268 1.00 96.81 82 ARG A CA 1
ATOM 686 C C . ARG A 1 82 ? -3.136 -5.385 1.848 1.00 96.81 82 ARG A C 1
ATOM 688 O O . ARG A 1 82 ? -3.940 -6.190 1.388 1.00 96.81 82 ARG A O 1
ATOM 695 N N . SER A 1 83 ? -3.441 -4.530 2.823 1.00 96.88 83 SER A N 1
ATOM 696 C CA . SER A 1 83 ? -4.795 -4.391 3.375 1.00 96.88 83 SER A CA 1
ATOM 697 C C . SER A 1 83 ? -5.788 -3.939 2.308 1.00 96.88 83 SER A C 1
ATOM 699 O O . SER A 1 83 ? -6.843 -4.552 2.175 1.00 96.88 83 SER A O 1
ATOM 701 N N . PHE A 1 84 ? -5.412 -2.953 1.489 1.00 98.25 84 PHE A N 1
ATOM 702 C CA . PHE A 1 84 ? -6.234 -2.504 0.367 1.00 98.25 84 PHE A CA 1
ATOM 703 C C . PHE A 1 84 ? -6.539 -3.645 -0.616 1.00 98.25 84 PHE A C 1
ATOM 705 O O . PHE A 1 84 ? -7.700 -3.938 -0.872 1.00 98.25 84 PHE A O 1
ATOM 712 N N . PHE A 1 85 ? -5.534 -4.381 -1.104 1.00 98.00 85 PHE A N 1
ATOM 713 C CA . PHE A 1 85 ? -5.799 -5.485 -2.041 1.00 98.00 85 PHE A CA 1
ATOM 714 C C . PHE A 1 85 ? -6.518 -6.686 -1.414 1.00 98.00 85 PHE A C 1
ATOM 716 O O . PHE A 1 85 ? -7.140 -7.463 -2.136 1.00 98.00 85 PHE A O 1
ATOM 723 N N . LYS A 1 86 ? -6.457 -6.860 -0.086 1.00 97.50 86 LYS A N 1
ATOM 724 C CA . LYS A 1 86 ? -7.324 -7.819 0.614 1.00 97.50 86 LYS A CA 1
ATOM 725 C C . LYS A 1 86 ? -8.785 -7.377 0.570 1.00 97.50 86 LYS A C 1
ATOM 727 O O . LYS A 1 86 ? -9.635 -8.214 0.299 1.00 97.50 86 LYS A O 1
ATOM 732 N N . PHE A 1 87 ? -9.055 -6.091 0.793 1.00 97.81 87 PHE A N 1
ATOM 733 C CA . PHE A 1 87 ? -10.394 -5.526 0.633 1.00 97.81 87 PHE A CA 1
ATOM 734 C C . PHE A 1 87 ? -10.892 -5.696 -0.808 1.00 97.81 87 PHE A C 1
ATOM 736 O O . PHE A 1 87 ? -11.939 -6.297 -1.012 1.00 97.81 87 PHE A O 1
ATOM 743 N N . VAL A 1 88 ? -10.102 -5.292 -1.805 1.00 98.00 88 VAL A N 1
ATOM 744 C CA . VAL A 1 88 ? -10.479 -5.405 -3.226 1.00 98.00 88 VAL A CA 1
ATOM 745 C C . VAL A 1 88 ? -10.797 -6.853 -3.624 1.00 98.00 88 VAL A C 1
ATOM 747 O O . VAL A 1 88 ? -11.767 -7.089 -4.333 1.00 98.00 88 VAL A O 1
ATOM 750 N N . LEU A 1 89 ? -10.024 -7.831 -3.131 1.00 97.75 89 LEU A N 1
ATOM 751 C CA . LEU A 1 89 ? -10.330 -9.255 -3.316 1.00 97.75 89 LEU A CA 1
ATOM 752 C C . LEU A 1 89 ? -11.634 -9.662 -2.608 1.00 97.75 89 LEU A C 1
ATOM 754 O O . LEU A 1 89 ? -12.419 -10.409 -3.173 1.00 97.75 89 LEU A O 1
ATOM 758 N N . SER A 1 90 ? -11.867 -9.191 -1.378 1.00 97.00 90 SER A N 1
ATOM 759 C CA . SER A 1 90 ? -13.080 -9.528 -0.613 1.00 97.00 90 SER A CA 1
ATOM 760 C C . SER A 1 90 ? -14.370 -8.963 -1.208 1.00 97.00 90 SER A C 1
ATOM 762 O O . SER A 1 90 ? -15.433 -9.502 -0.940 1.00 97.00 90 SER A O 1
ATOM 764 N N . GLN A 1 91 ? -14.264 -7.890 -1.995 1.00 96.94 91 GLN A N 1
ATOM 765 C CA . GLN A 1 91 ? -15.368 -7.301 -2.754 1.00 96.94 91 GLN A CA 1
ATOM 766 C C . GLN A 1 91 ? -15.486 -7.892 -4.173 1.00 96.94 91 GLN A C 1
ATOM 768 O O . GLN A 1 91 ? -16.201 -7.349 -5.003 1.00 96.94 91 GLN A O 1
ATOM 773 N N . GLU A 1 92 ? -14.741 -8.962 -4.481 1.00 96.81 92 GLU A N 1
ATOM 774 C CA . GLU A 1 92 ? -14.773 -9.677 -5.769 1.00 96.81 92 GLU A CA 1
ATOM 775 C C . GLU A 1 92 ? -14.393 -8.825 -7.001 1.00 96.81 92 GLU A C 1
ATOM 777 O O . GLU A 1 92 ? -14.595 -9.227 -8.144 1.00 96.81 92 GLU A O 1
ATOM 782 N N . TYR A 1 93 ? -13.743 -7.673 -6.801 1.00 97.00 93 TYR A N 1
ATOM 783 C CA . TYR A 1 93 ? -13.243 -6.826 -7.893 1.00 97.00 93 TYR A CA 1
ATOM 784 C C . TYR A 1 93 ? -12.051 -7.438 -8.651 1.00 97.00 93 TYR A C 1
ATOM 786 O O . TYR A 1 93 ? -11.701 -6.985 -9.745 1.00 97.00 93 TYR A O 1
ATOM 794 N N . ILE A 1 94 ? -11.378 -8.422 -8.048 1.00 96.62 94 ILE A N 1
ATOM 795 C CA . ILE A 1 94 ? -10.285 -9.208 -8.631 1.00 96.62 94 ILE A CA 1
ATOM 796 C C . ILE A 1 94 ? -10.411 -10.663 -8.184 1.00 96.62 94 ILE A C 1
ATOM 798 O O . ILE A 1 94 ? -10.780 -10.916 -7.045 1.00 96.62 94 ILE A O 1
ATOM 802 N N . ASP A 1 95 ? -9.960 -11.606 -9.010 1.00 95.69 95 ASP A N 1
ATOM 803 C CA . ASP A 1 95 ? -9.949 -13.034 -8.642 1.00 95.69 95 ASP A CA 1
ATOM 804 C C . ASP A 1 95 ? -8.699 -13.442 -7.849 1.00 95.69 95 ASP A C 1
ATOM 806 O O . ASP A 1 95 ? -8.647 -14.475 -7.179 1.00 95.69 95 ASP A O 1
ATOM 810 N N . LYS A 1 96 ? -7.624 -12.652 -7.962 1.00 95.12 96 LYS A N 1
ATOM 811 C CA . LYS A 1 96 ? -6.323 -12.971 -7.367 1.00 95.12 96 LYS A CA 1
ATOM 812 C C . LYS A 1 96 ? -5.631 -11.726 -6.850 1.00 95.12 96 LYS A C 1
ATOM 814 O O . LYS A 1 96 ? -5.369 -10.784 -7.593 1.00 95.12 96 LYS A O 1
ATOM 819 N N . ASN A 1 97 ? -5.231 -11.771 -5.584 1.00 95.94 97 ASN A N 1
ATOM 820 C CA . ASN A 1 97 ? -4.518 -10.669 -4.954 1.00 95.94 97 ASN A CA 1
ATOM 821 C C . ASN A 1 97 ? -3.077 -10.532 -5.513 1.00 95.94 97 ASN A C 1
ATOM 823 O O . ASN A 1 97 ? -2.257 -11.444 -5.335 1.00 95.94 97 ASN A O 1
ATOM 827 N N . PRO A 1 98 ? -2.723 -9.392 -6.144 1.00 95.94 98 PRO A N 1
ATOM 828 C CA . PRO A 1 98 ? -1.411 -9.177 -6.756 1.00 95.94 98 PRO A CA 1
ATOM 829 C C . PRO A 1 98 ? -0.282 -8.980 -5.726 1.00 95.94 98 PRO A C 1
ATOM 831 O O . PRO A 1 98 ? 0.896 -9.033 -6.097 1.00 95.94 98 PRO A O 1
ATOM 834 N N . MET A 1 99 ? -0.627 -8.796 -4.445 1.00 96.12 99 MET A N 1
ATOM 835 C CA . MET A 1 99 ? 0.297 -8.703 -3.309 1.00 96.12 99 MET A CA 1
ATOM 836 C C . MET A 1 99 ? 0.709 -10.067 -2.740 1.00 96.12 99 MET A C 1
ATOM 838 O O . MET A 1 99 ? 1.663 -10.117 -1.968 1.00 96.12 99 MET A O 1
ATOM 842 N N . ASN A 1 100 ? 0.038 -11.171 -3.093 1.00 94.12 100 ASN A N 1
ATOM 843 C CA . ASN A 1 100 ? 0.374 -12.509 -2.580 1.00 94.12 100 ASN A CA 1
ATOM 844 C C . ASN A 1 100 ? 1.854 -12.907 -2.775 1.00 94.12 100 ASN A C 1
ATOM 846 O O . ASN A 1 100 ? 2.464 -13.372 -1.817 1.00 94.12 100 ASN A O 1
ATOM 850 N N . PRO A 1 101 ? 2.478 -12.705 -3.954 1.00 94.12 101 PRO A N 1
ATOM 851 C CA . PRO A 1 101 ? 3.891 -13.039 -4.168 1.00 94.12 101 PRO A CA 1
ATOM 852 C C . PRO A 1 101 ? 4.867 -11.961 -3.658 1.00 94.12 101 PRO A C 1
ATOM 854 O O . PRO A 1 101 ? 6.046 -11.992 -4.014 1.00 94.12 101 PRO A O 1
ATOM 857 N N . ILE A 1 102 ? 4.390 -10.954 -2.919 1.00 93.31 102 ILE A N 1
ATOM 858 C CA . ILE A 1 102 ? 5.213 -9.865 -2.386 1.00 93.31 102 ILE A CA 1
ATOM 859 C C . ILE A 1 102 ? 5.598 -10.191 -0.947 1.00 93.31 102 ILE A C 1
ATOM 861 O O . ILE A 1 102 ? 4.736 -10.257 -0.069 1.00 93.31 102 ILE A O 1
ATOM 865 N N . THR A 1 103 ? 6.897 -10.320 -0.700 1.00 86.94 103 THR A N 1
ATOM 866 C CA . THR A 1 103 ? 7.462 -10.465 0.645 1.00 86.94 103 THR A CA 1
ATOM 867 C C . THR A 1 103 ? 7.779 -9.088 1.216 1.00 86.94 103 THR A C 1
ATOM 869 O O . THR A 1 103 ? 8.315 -8.228 0.514 1.00 86.94 103 THR A O 1
ATOM 872 N N . THR A 1 104 ? 7.415 -8.863 2.476 1.00 79.12 104 THR A N 1
ATOM 873 C CA . THR A 1 104 ? 7.822 -7.656 3.200 1.00 79.12 104 THR A CA 1
ATOM 874 C C . THR A 1 104 ? 9.281 -7.829 3.658 1.00 79.12 104 THR A C 1
ATOM 876 O O . THR A 1 104 ? 9.578 -8.906 4.176 1.00 79.12 104 THR A O 1
ATOM 879 N N . PRO A 1 105 ? 10.169 -6.840 3.443 1.00 68.56 105 PRO A N 1
ATOM 880 C CA . PRO A 1 105 ? 11.549 -6.875 3.932 1.00 68.56 105 PRO A CA 1
ATOM 881 C C . PRO A 1 105 ? 11.661 -6.903 5.459 1.00 68.56 105 PRO A C 1
ATOM 883 O O . PRO A 1 105 ? 10.701 -6.456 6.135 1.00 68.56 105 PRO A O 1
#

Foldseek 3Di:
DAPVVLVVVLLVCCCPVVVDDPVRSVVLVVLVVLVVVLCVVVVHGRDPVRPALVSVVVSLCCVCPVVVDDLVVSLVSLVSVQSSLVVCVVVVVDVDRRSPPPDRD

pLDDT: mean 95.68, std 3.6, range [68.56, 98.31]

InterPro domains:
  IPR004107 Integrase, SAM-like, N-terminal [PF02899] (9-91)
  IPR010998 Integrase/recombinase, N-terminal [G3DSA:1.10.150.130] (5-100)
  IPR044068 Core-binding (CB) domain [PS51900] (1-89)

Organism: NCBI:txid1123349

Sequence (105 aa):
MYLEDLYSEFLEYMKSEKDASKLTIEAYKRDFNISLDFLAINKIEPNLSNMRTPIIRKYIYYMNSVKKYTSTTLCRRINSLRSFFKFVLSQEYIDKNPMNPITTP

Secondary structure (DSSP, 8-state):
-BHHHHHHHHHHHHHHTS---HHHHHHHHHHHHHHHHHHHHTT---BGGG--HHHHHHHHHIIIIIS---HHHHHHHHHHHHHHHHHHHHTTS-SS-TTTTPPP-

Radius of gyration: 13.12 Å; chains: 1; bounding box: 33×23×31 Å

=== Feature glossary ===
The record interleaves many kinds of information about one protein. Here is each kind framed as the question it answers.

Q: What does the local fold look like, residue by residue?
A: The Foldseek 3Di string encodes local tertiary geometry as a 20-letter alphabet — one character per residue — derived from the relative positions of nearby Cα atoms. Unlike the amino-acid sequence, 3Di is a direct function of the 3D structure, so two proteins with the same fold have similar 3Di strings even at low sequence identity.

Q: Which residues are in helices, strands, or loops?
A: The SS8 string is DSSP's per-residue secondary-structure call. α-helix (H) means an i→i+4 H-bond ladder; β-strand (E) means the residue participates in a β-sheet; 3₁₀ (G) and π (I) are tighter and wider helices; T/S are turns/bends; '-' is loop.

Q: How big and how compact is the whole molecule?
A: Radius of gyration (Rg) is the root-mean-square distance of Cα atoms from their centroid — a single number for overall size and compactness. A globular domain of N residues has Rg ≈ 2.2·N^0.38 Å; an extended or disordered chain has a much larger Rg. The Cα contact count is the number of residue pairs whose Cα atoms are within 8 Å and are more than four positions apart in sequence — a standard proxy for tertiary packing density. The bounding box is the smallest axis-aligned box enclosing all Cα atoms.

Q: Where is each backbone atom in 3D?
A: Structure coordinates are given as an mmCIF _atom_site loop: one row per atom with element, residue name, chain id, sequence number, and x/y/z position in Å. Only the four main-chain atoms per residue are included here; side chains are omitted to keep the record compact.

Q: What is the amino-acid chain?
A: Primary structure: the covalent order of the twenty standard amino acids along the backbone. Two proteins with the same sequence will (almost always) fold to the same structure; two with 30% identity often share a fold but not the details.

Q: What if only a Cα trace is available?
A: Three-state secondary structure (P-SEA) collapses the eight DSSP classes into helix (a), strand (b), and coil (c). P-SEA assigns these from Cα geometry alone — distances and angles — without requiring backbone oxygen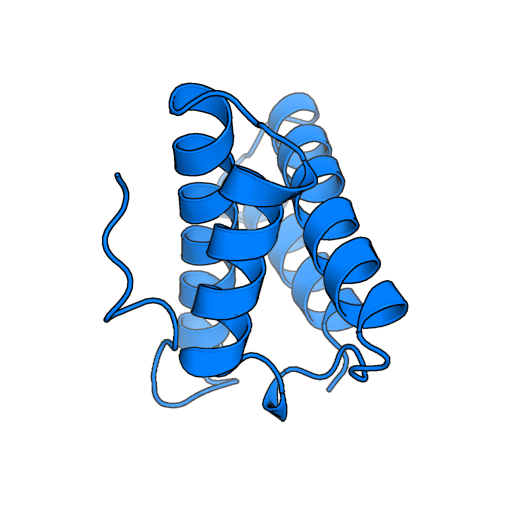s, so it works on any Cα trace.

Q: What family and function is it annotated with?
A: Database cross-references. InterPro integrates a dozen domain/family signature databases into unified entries with residue-range hits. GO terms attach function/process/location labels with evidence codes. CATH codes position the fold in a four-level structural taxonomy. Organism is the NCBI-taxonomy species name.

Q: How confident is the AlphaFold model at each residue?
A: pLDDT is the predicted lDDT-Cα score: AlphaFold's confidence that the local environment of each residue (all inter-atomic distances within 15 Å) is correctly placed. It is a per-residue number between 0 and 100, with higher meaning more reliable.

Q: How mobile is each atom in the crystal?
A: B-factor (Debye–Waller factor) reflects atomic displacement in the crystal lattice. It is an experimental observable (units Å²), not a prediction; low values mean the atom is pinned down, high values mean it moves or is heterogeneous across the crystal.

Q: Which residues are buried vs exposed?
A: SASA measures how much of the protein is reachable by solvent. It is computed by rolling a water-sized probe over the atomic surface and summing the exposed area (Å²). Per-residue SASA distinguishes core (buried, low SASA) from surface (exposed, high SASA) residues; total SASA is a whole-molecule size measure.

Q: What do the diagnostic plots show?
A: Plot images: a contact map (which residues are close in 3D, as an N×N binary image), a Ramachandran scatter (backbone torsion angles, revealing secondary-structure composition at a glance), and — for AlphaFold structures — a PAE heatmap (pairwise prediction confidence).

Q: What known structures does this most resemble?
A: The Foldseek neighbor list gives the closest experimentally determined structures in the PDB, ranked by structural alignment. TM-score near 1 means near-identical fold; near 0.3 means only rough topology match. This is how one finds what a novel AlphaFold prediction most resembles in the solved-structure universe.

Q: Are the domains correctly placed relative to each other?
A: Predicted aligned error is AlphaFold's pairwise confidence. Unlike pLDDT (per-residue), PAE is per-residue-pair and captures whether two parts of the structure are correctly placed relative to each other. Units are ångströms of ex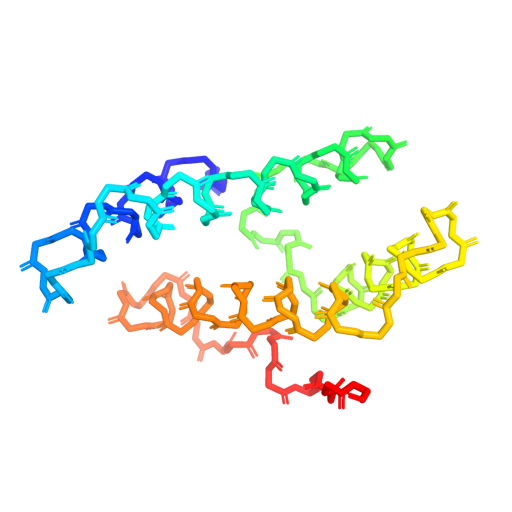pected positional error.

Q: What do the rendered images show?
A: Structure images are PyMOL renders from six orthogonal camera directions. Cartoon representation draws helices as coils and strands as arrows; sticks shows the backbone as bonds; surface shows the solvent-excluded envelope. Rainbow coloring maps sequence position to hue (blue→red, N→C); chain coloring assigns a distinct color per polypeptide.

Q: What are the backbone torsion angles?
A: φ (phi) and ψ (psi) are the two rotatable backbone dihedrals per residue: φ is the C(i-1)–N–Cα–C torsion, ψ is the N–Cα–C–N(i+1) torsion, both in degrees on (−180°, 180°]. α-helical residues cluster near (−60°, −45°); β-strand residues near (−120°, +130°). A Ramachandran plot is simply a scatter of (φ, ψ) for every residue.